Protein AF-A0A530A1D0-F1 (afdb_monomer)

Foldseek 3Di:
DDDDDDPPPDPVVVVVLVVVCVVVVHDSVVSVVVVCCCVVVVVPPDPDDPDPDD

Radius of gyration: 16.0 Å; Cα contacts (8 Å, |Δi|>4): 15; chains: 1; bounding box: 25×42×36 Å

Secondary structure (DSSP, 8-state):
-------S--HHHHHHHHHHHHHHTS-HHHHHHHHHHHHHHSTTS---------

Mean predicted aligned error: 8.7 Å

Structure (mmCIF, N/CA/C/O backbone):
data_AF-A0A530A1D0-F1
#
_entry.id   AF-A0A530A1D0-F1
#
loop_
_atom_site.group_PDB
_atom_site.id
_atom_site.type_symbol
_atom_site.label_atom_id
_atom_site.label_alt_id
_atom_site.label_comp_id
_atom_site.label_asym_id
_atom_site.label_entity_id
_atom_site.label_seq_id
_atom_site.pdbx_PDB_ins_code
_atom_site.Cartn_x
_atom_site.Cartn_y
_atom_site.Cartn_z
_atom_site.occupancy
_atom_site.B_iso_or_equiv
_atom_site.auth_seq_id
_atom_site.auth_comp_id
_atom_site.auth_asym_id
_atom_site.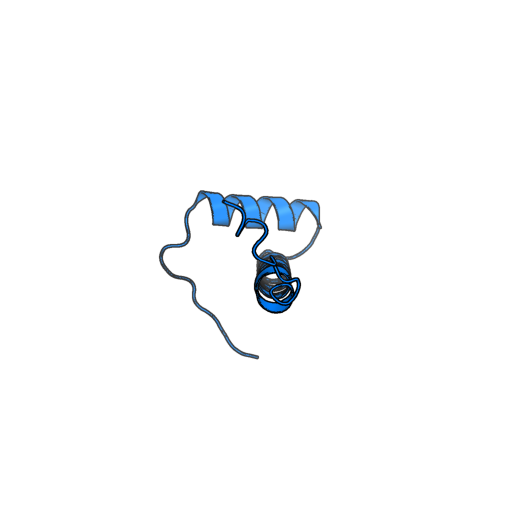auth_atom_id
_atom_site.pdbx_PDB_model_num
ATOM 1 N N . MET A 1 1 ? 10.687 -3.826 9.650 1.00 62.91 1 MET A N 1
ATOM 2 C CA . MET A 1 1 ? 10.134 -2.966 8.583 1.00 62.91 1 MET A CA 1
ATOM 3 C C . MET A 1 1 ? 11.183 -2.846 7.501 1.00 62.91 1 MET A C 1
ATOM 5 O O . MET A 1 1 ? 12.331 -2.588 7.833 1.00 62.91 1 MET A O 1
ATOM 9 N N . GLY A 1 2 ? 10.813 -3.102 6.252 1.00 81.94 2 GLY A N 1
ATOM 10 C CA . GLY A 1 2 ? 11.677 -2.887 5.097 1.00 81.94 2 GLY A CA 1
ATOM 11 C C . GLY A 1 2 ? 10.934 -2.016 4.096 1.00 81.94 2 GLY A C 1
ATOM 12 O O . GLY A 1 2 ? 9.7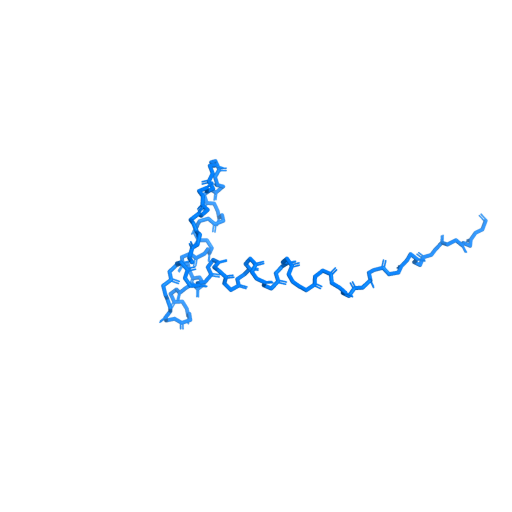21 -2.160 3.954 1.00 81.94 2 GLY A O 1
ATOM 13 N N . THR A 1 3 ? 11.646 -1.107 3.441 1.00 89.06 3 THR A N 1
ATOM 14 C CA . THR A 1 3 ? 11.075 -0.232 2.415 1.00 89.06 3 THR A CA 1
ATOM 15 C C . THR A 1 3 ? 11.381 -0.814 1.044 1.00 89.06 3 THR A C 1
ATOM 17 O O . THR A 1 3 ? 12.532 -1.135 0.754 1.00 89.06 3 THR A O 1
ATOM 20 N N . ILE A 1 4 ? 10.360 -0.933 0.196 1.00 89.88 4 ILE A N 1
ATOM 21 C CA . ILE A 1 4 ? 10.512 -1.326 -1.207 1.00 89.88 4 ILE A CA 1
ATOM 22 C C . ILE A 1 4 ? 10.149 -0.120 -2.070 1.00 89.88 4 ILE A C 1
ATOM 24 O O . ILE A 1 4 ? 9.058 0.432 -1.942 1.00 89.88 4 ILE A O 1
ATOM 28 N N . THR A 1 5 ? 11.052 0.271 -2.968 1.00 92.06 5 THR A N 1
ATOM 29 C CA . THR A 1 5 ? 10.807 1.338 -3.945 1.00 92.06 5 THR A CA 1
ATOM 30 C C . THR A 1 5 ? 10.589 0.719 -5.317 1.00 92.06 5 THR A C 1
ATOM 32 O O . THR A 1 5 ? 11.518 0.168 -5.905 1.00 92.06 5 THR A O 1
ATOM 35 N N . VAL A 1 6 ? 9.374 0.838 -5.851 1.00 89.56 6 VAL A N 1
ATOM 36 C CA . VAL A 1 6 ? 9.043 0.376 -7.205 1.00 89.56 6 VAL A CA 1
ATOM 37 C C . VAL A 1 6 ? 9.220 1.536 -8.182 1.00 89.56 6 VAL A C 1
ATOM 39 O O . VAL A 1 6 ? 8.523 2.546 -8.092 1.00 89.56 6 VAL A O 1
ATOM 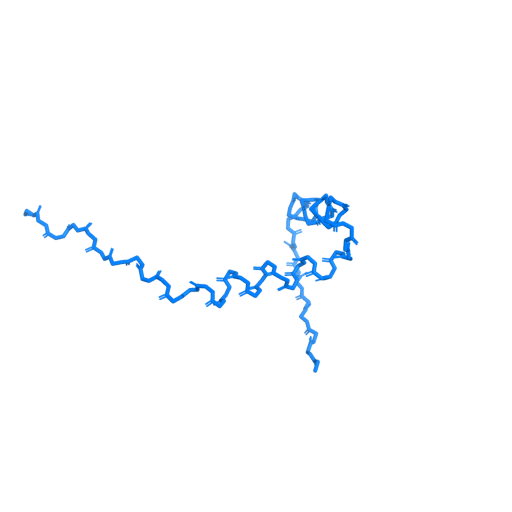42 N N . ARG A 1 7 ? 10.174 1.411 -9.108 1.00 93.75 7 ARG A N 1
ATOM 43 C CA . ARG A 1 7 ? 10.403 2.390 -10.182 1.00 93.75 7 ARG A CA 1
ATOM 44 C C . ARG A 1 7 ? 9.626 1.996 -11.432 1.00 93.75 7 ARG A C 1
ATOM 46 O O . ARG A 1 7 ? 9.443 0.812 -11.688 1.00 93.75 7 ARG A O 1
ATOM 53 N N . ASN A 1 8 ? 9.222 2.997 -12.215 1.00 93.31 8 ASN A N 1
ATOM 54 C CA . ASN A 1 8 ? 8.545 2.798 -13.499 1.00 93.31 8 ASN A CA 1
ATOM 55 C C . ASN A 1 8 ? 7.235 1.985 -13.396 1.00 93.31 8 ASN A C 1
ATOM 57 O O . ASN A 1 8 ? 6.906 1.206 -14.288 1.00 93.31 8 ASN A O 1
ATOM 61 N N . LEU A 1 9 ? 6.501 2.146 -12.287 1.00 92.88 9 LEU A N 1
ATOM 62 C CA . LEU A 1 9 ? 5.190 1.526 -12.102 1.00 92.88 9 LEU A CA 1
ATOM 63 C C . LEU A 1 9 ? 4.206 2.099 -13.126 1.00 92.88 9 LEU A C 1
ATOM 65 O O . LEU A 1 9 ? 4.026 3.314 -13.169 1.00 92.88 9 LEU A O 1
ATOM 69 N N . ALA A 1 10 ? 3.563 1.227 -13.902 1.00 95.69 10 ALA A N 1
ATOM 70 C CA . ALA A 1 10 ? 2.564 1.635 -14.883 1.00 95.69 10 ALA A CA 1
ATOM 71 C C . ALA A 1 10 ? 1.433 2.447 -14.228 1.00 95.69 10 ALA A C 1
ATOM 73 O O . ALA A 1 10 ? 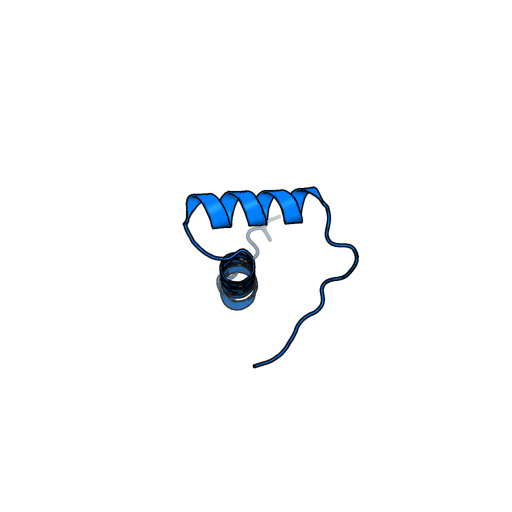0.923 2.075 -13.164 1.00 95.69 10 ALA A O 1
ATOM 74 N N . ASP A 1 11 ? 1.024 3.538 -14.878 1.00 94.62 11 ASP A N 1
ATOM 75 C CA . ASP A 1 11 ? 0.004 4.454 -14.361 1.00 94.62 11 ASP A CA 1
ATOM 76 C C . ASP A 1 11 ? -1.334 3.754 -14.098 1.00 94.62 11 ASP A C 1
ATOM 78 O O . ASP A 1 11 ? -1.953 3.987 -13.057 1.00 94.62 11 ASP A O 1
ATOM 82 N N . ASP A 1 12 ? -1.728 2.809 -14.956 1.00 96.19 12 ASP A N 1
ATOM 83 C CA . ASP A 1 12 ? -2.914 1.973 -14.752 1.00 96.19 12 ASP A CA 1
ATOM 84 C C . ASP A 1 12 ? -2.850 1.177 -13.446 1.00 96.19 12 ASP A C 1
ATOM 86 O O . ASP A 1 12 ? -3.828 1.108 -12.701 1.00 96.19 12 ASP A O 1
ATOM 90 N N . VAL A 1 13 ? -1.687 0.607 -13.111 1.00 94.88 13 VAL A N 1
ATOM 91 C CA . VAL A 1 13 ? -1.515 -0.159 -11.867 1.00 94.88 13 VAL A CA 1
ATOM 92 C C . VAL A 1 13 ? -1.650 0.763 -10.660 1.00 94.88 13 VAL A C 1
ATOM 94 O O . VAL A 1 13 ? -2.321 0.422 -9.684 1.00 94.88 13 VAL A O 1
ATOM 97 N N . LYS A 1 14 ? -1.065 1.961 -10.736 1.00 94.31 14 LYS A N 1
ATOM 98 C CA . LYS A 1 14 ? -1.177 2.979 -9.688 1.00 94.31 14 LYS A CA 1
ATOM 99 C C . LYS A 1 14 ? -2.629 3.425 -9.486 1.00 94.31 14 LYS A C 1
ATOM 101 O O . LYS A 1 14 ? -3.076 3.542 -8.344 1.00 94.31 14 LYS A O 1
ATOM 106 N N . GLN A 1 15 ? -3.363 3.648 -10.574 1.00 96.56 15 GLN A N 1
ATOM 107 C CA . GLN A 1 15 ? -4.768 4.051 -10.545 1.00 96.56 15 GLN A CA 1
ATOM 108 C C . GLN A 1 15 ? -5.648 2.943 -9.948 1.00 96.56 15 GLN A C 1
ATOM 110 O O . GLN A 1 15 ? -6.406 3.195 -9.012 1.00 96.56 15 GLN A O 1
ATOM 115 N N . ARG A 1 16 ? -5.462 1.694 -10.387 1.00 96.31 16 ARG A N 1
ATOM 116 C CA . ARG A 1 16 ? -6.184 0.532 -9.847 1.00 96.31 16 ARG A CA 1
ATOM 117 C C . ARG A 1 16 ? -5.915 0.309 -8.362 1.00 96.31 16 ARG A C 1
ATOM 119 O O . ARG A 1 16 ? -6.845 -0.005 -7.623 1.00 96.31 16 ARG A O 1
ATOM 126 N N . LEU A 1 17 ? -4.673 0.482 -7.906 1.00 95.75 17 LEU A N 1
ATOM 127 C CA . LEU A 1 17 ? -4.336 0.405 -6.481 1.00 95.75 17 LEU A CA 1
ATOM 128 C C . LEU A 1 17 ? -5.099 1.453 -5.667 1.00 95.75 17 LEU A C 1
ATOM 130 O O . LEU A 1 17 ? -5.654 1.131 -4.620 1.00 95.75 17 LEU A O 1
ATOM 134 N N . ARG A 1 18 ? -5.170 2.692 -6.165 1.00 95.88 18 ARG A N 1
ATOM 135 C CA . ARG A 1 18 ? -5.909 3.775 -5.507 1.00 95.88 18 ARG A CA 1
ATOM 136 C C . ARG A 1 18 ? -7.407 3.479 -5.431 1.00 95.88 18 ARG A C 1
ATOM 138 O O . ARG A 1 18 ? -7.993 3.624 -4.364 1.00 95.88 18 ARG A O 1
ATOM 145 N N . GLU A 1 19 ? -8.016 3.064 -6.537 1.00 97.56 19 GLU A N 1
ATOM 146 C CA . GLU A 1 19 ? -9.446 2.733 -6.599 1.00 97.56 19 GLU A CA 1
ATOM 147 C C . GLU A 1 19 ? -9.807 1.601 -5.640 1.00 97.56 19 GLU A C 1
ATOM 149 O O . GLU A 1 19 ? -10.772 1.707 -4.886 1.00 97.56 19 GLU A O 1
ATOM 154 N N . ARG A 1 20 ? -9.003 0.534 -5.625 1.00 96.94 20 ARG A N 1
ATOM 155 C CA . ARG A 1 20 ? -9.222 -0.613 -4.738 1.00 96.94 20 ARG A CA 1
ATOM 156 C C . ARG A 1 20 ? -9.048 -0.249 -3.268 1.00 96.94 20 ARG A C 1
ATOM 158 O O . ARG A 1 20 ? -9.865 -0.662 -2.449 1.00 96.94 20 ARG A O 1
ATOM 165 N N . ALA A 1 21 ? -8.031 0.546 -2.941 1.00 97.25 21 ALA A N 1
ATOM 166 C CA . ALA A 1 21 ? -7.820 1.039 -1.585 1.00 97.25 21 ALA A CA 1
ATOM 167 C C . ALA A 1 21 ? -9.012 1.884 -1.108 1.00 97.25 21 ALA A C 1
ATOM 169 O O . ALA A 1 21 ? -9.544 1.639 -0.026 1.00 97.25 21 ALA A O 1
ATOM 170 N N . ALA A 1 22 ? -9.498 2.802 -1.953 1.00 97.38 22 ALA A N 1
ATOM 171 C CA . ALA A 1 22 ? -10.672 3.623 -1.662 1.00 97.38 22 ALA A CA 1
ATOM 172 C C . ALA A 1 22 ? -11.942 2.776 -1.480 1.00 97.38 22 ALA A C 1
ATOM 174 O O . ALA A 1 22 ? -12.680 2.983 -0.521 1.00 97.38 22 ALA A O 1
ATOM 175 N N . ALA A 1 23 ? -12.165 1.782 -2.345 1.00 97.56 23 ALA A N 1
ATOM 176 C CA . ALA A 1 23 ? -13.305 0.872 -2.243 1.00 97.56 23 ALA A CA 1
ATOM 177 C C . ALA A 1 23 ? -13.288 0.032 -0.953 1.00 97.56 23 ALA A C 1
ATOM 179 O O . ALA A 1 23 ? -14.343 -0.289 -0.411 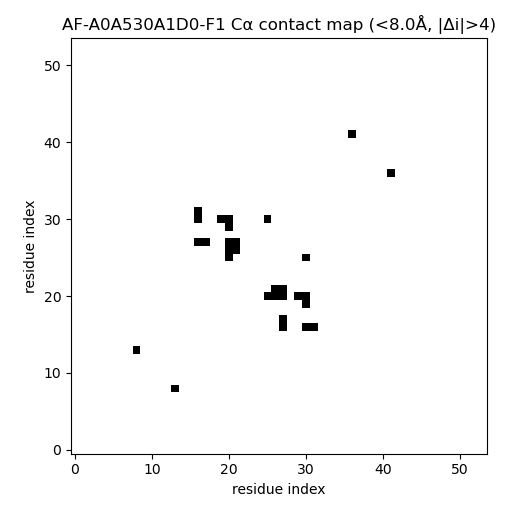1.00 97.56 23 ALA A O 1
ATOM 180 N N . ARG A 1 24 ? -12.098 -0.316 -0.448 1.00 96.25 24 ARG A N 1
ATOM 181 C CA . ARG A 1 24 ? -11.915 -1.059 0.810 1.00 96.25 24 ARG A CA 1
ATOM 182 C C . ARG A 1 24 ? -11.830 -0.161 2.050 1.00 96.25 24 ARG A C 1
ATOM 184 O O . ARG A 1 24 ? -11.831 -0.692 3.156 1.00 96.25 24 ARG A O 1
ATOM 191 N N . GLY A 1 25 ? -11.732 1.160 1.887 1.00 97.50 25 GLY A N 1
ATOM 192 C CA . GLY A 1 25 ? -11.536 2.102 2.993 1.00 97.50 25 GLY A CA 1
ATOM 193 C C . GLY A 1 25 ? -10.162 1.999 3.668 1.00 97.50 25 GLY A C 1
ATOM 194 O O . GLY A 1 25 ? -10.042 2.307 4.850 1.00 97.50 25 GLY A O 1
ATOM 195 N N . VAL A 1 26 ? -9.133 1.550 2.942 1.00 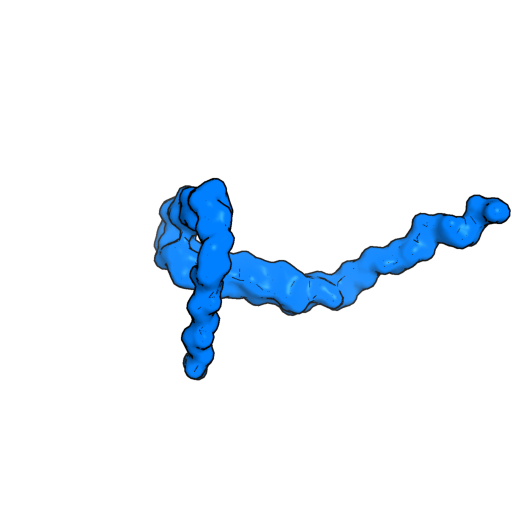97.38 26 VAL A N 1
ATOM 196 C CA . VAL A 1 26 ? -7.756 1.394 3.450 1.00 97.38 26 VAL A CA 1
ATOM 197 C C . VAL A 1 26 ? -6.788 2.343 2.745 1.00 97.38 26 VAL A C 1
ATOM 199 O O . VAL A 1 26 ? -7.123 2.982 1.745 1.00 97.38 26 VAL A O 1
ATOM 202 N N . SER A 1 27 ? -5.559 2.444 3.256 1.00 96.31 27 SER A N 1
ATOM 203 C CA . SER A 1 27 ? -4.506 3.205 2.586 1.00 96.31 27 SER A CA 1
ATOM 204 C C . SER A 1 27 ? -4.021 2.486 1.322 1.00 96.31 27 SER A C 1
ATOM 206 O O . SER A 1 27 ? -4.105 1.264 1.185 1.00 96.31 27 SER A O 1
ATOM 208 N N . MET A 1 28 ? -3.461 3.253 0.388 1.00 95.06 28 MET A N 1
ATOM 209 C CA . MET A 1 28 ? -2.855 2.691 -0.820 1.00 95.06 28 MET A CA 1
ATOM 210 C C . MET A 1 28 ? -1.659 1.777 -0.504 1.00 95.06 28 MET A C 1
ATOM 212 O O . MET A 1 28 ? -1.437 0.801 -1.217 1.00 95.06 28 MET A O 1
ATOM 216 N N . GLU A 1 29 ? -0.903 2.079 0.558 1.00 94.69 29 GLU A N 1
ATOM 217 C CA . GLU A 1 29 ? 0.202 1.236 1.034 1.00 94.69 29 GLU A CA 1
ATOM 218 C C . GLU A 1 29 ? -0.311 -0.122 1.522 1.00 94.69 29 GLU A C 1
ATOM 220 O O . GLU A 1 29 ? 0.225 -1.155 1.124 1.00 94.69 29 GLU A O 1
ATOM 225 N N . GLU A 1 30 ? -1.370 -0.124 2.335 1.00 95.75 30 GLU A N 1
ATOM 226 C CA . GLU A 1 30 ? -1.977 -1.348 2.860 1.00 95.75 30 GLU A CA 1
ATOM 227 C C . GLU A 1 30 ? -2.487 -2.233 1.715 1.00 95.75 30 GLU A C 1
ATOM 229 O O . GLU A 1 30 ? -2.175 -3.423 1.663 1.00 95.75 30 GLU A O 1
ATOM 234 N N . GLU A 1 31 ? -3.195 -1.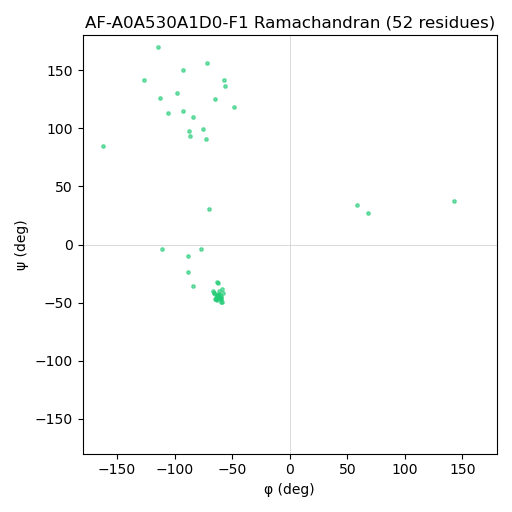648 0.740 1.00 96.31 31 GLU A N 1
ATOM 235 C CA . GLU A 1 31 ? -3.680 -2.388 -0.432 1.00 96.31 31 GLU A CA 1
ATOM 236 C C . GLU A 1 31 ? -2.525 -2.971 -1.256 1.00 96.31 31 GLU A C 1
ATOM 238 O O . GLU A 1 31 ? -2.576 -4.133 -1.667 1.00 96.31 31 GLU A O 1
ATOM 243 N N . ALA A 1 32 ? -1.456 -2.197 -1.472 1.00 94.06 32 ALA A N 1
ATOM 244 C CA . ALA A 1 32 ? -0.275 -2.674 -2.183 1.00 94.06 32 ALA A CA 1
ATOM 245 C C . ALA A 1 32 ? 0.410 -3.829 -1.438 1.00 94.06 32 ALA A C 1
ATOM 247 O O . ALA A 1 32 ? 0.777 -4.830 -2.056 1.00 94.06 32 ALA A O 1
ATOM 248 N N . ARG A 1 33 ? 0.545 -3.724 -0.112 1.00 93.31 33 ARG A N 1
ATOM 249 C CA . ARG A 1 33 ? 1.150 -4.759 0.731 1.00 93.31 33 ARG A CA 1
ATOM 250 C C . ARG A 1 33 ? 0.335 -6.049 0.718 1.00 93.31 33 ARG A C 1
ATOM 252 O O . ARG A 1 33 ? 0.912 -7.120 0.549 1.00 93.31 33 ARG A O 1
ATOM 259 N N . GLU A 1 34 ? -0.982 -5.947 0.855 1.00 94.38 34 GLU A N 1
ATOM 260 C CA . GLU A 1 34 ? -1.907 -7.081 0.794 1.00 94.38 34 GLU A CA 1
ATOM 261 C C . GLU A 1 34 ? -1.826 -7.804 -0.556 1.00 94.38 34 GLU A C 1
ATOM 263 O O . GLU A 1 34 ? -1.724 -9.030 -0.598 1.00 94.38 34 GLU A O 1
ATOM 268 N N . ILE A 1 35 ? -1.843 -7.062 -1.669 1.00 93.12 35 ILE A N 1
ATOM 269 C CA . ILE A 1 35 ? -1.747 -7.644 -3.015 1.00 93.12 35 ILE A CA 1
ATOM 270 C C . ILE A 1 35 ? -0.394 -8.325 -3.217 1.00 93.12 35 ILE A C 1
ATOM 272 O O . ILE A 1 35 ? -0.357 -9.460 -3.684 1.00 93.12 35 ILE A O 1
ATOM 276 N N . LEU A 1 36 ? 0.711 -7.665 -2.857 1.00 92.25 36 LEU A N 1
ATOM 277 C CA . LEU A 1 36 ? 2.048 -8.251 -2.972 1.00 92.25 36 LEU A CA 1
ATOM 278 C C . LEU A 1 36 ? 2.178 -9.510 -2.111 1.00 92.25 36 LEU A C 1
ATOM 280 O O . LEU A 1 36 ? 2.674 -10.524 -2.593 1.00 92.25 36 LEU A O 1
ATOM 284 N N . GLY A 1 37 ? 1.684 -9.472 -0.872 1.00 92.94 37 GLY A N 1
ATOM 285 C CA . GLY A 1 37 ? 1.664 -10.623 0.024 1.00 92.94 37 GLY A CA 1
ATOM 286 C C . GLY A 1 37 ? 0.879 -11.784 -0.573 1.00 92.94 37 GLY A C 1
ATOM 287 O O . GLY A 1 37 ? 1.407 -12.885 -0.671 1.00 92.94 37 GLY A O 1
ATOM 288 N N . ARG A 1 38 ? -0.342 -11.542 -1.059 1.00 91.25 38 ARG A N 1
ATOM 289 C CA . ARG A 1 38 ? -1.146 -12.580 -1.721 1.00 91.25 38 ARG A CA 1
ATOM 290 C C . ARG A 1 38 ? -0.436 -13.139 -2.947 1.00 91.25 38 ARG A C 1
ATOM 292 O O . ARG A 1 38 ? -0.304 -14.346 -3.043 1.00 91.25 38 ARG A O 1
ATOM 299 N N . SER A 1 39 ? 0.065 -12.304 -3.850 1.00 91.00 39 SER A N 1
ATOM 300 C CA . SER A 1 39 ? 0.693 -12.781 -5.088 1.00 91.00 39 SER A CA 1
ATOM 301 C C . SER A 1 39 ? 1.994 -13.552 -4.847 1.00 91.00 39 SER A C 1
ATOM 303 O O . SER A 1 39 ? 2.234 -14.557 -5.507 1.00 91.00 39 SER A O 1
ATOM 305 N N . VAL A 1 40 ? 2.831 -13.104 -3.908 1.00 91.31 40 VAL A N 1
ATOM 306 C CA . VAL A 1 40 ? 4.146 -13.715 -3.648 1.00 91.31 40 VAL A CA 1
ATOM 307 C C . VAL A 1 40 ? 4.038 -14.922 -2.714 1.00 91.31 40 VAL A C 1
ATOM 309 O O . VAL A 1 40 ? 4.757 -15.898 -2.900 1.00 91.31 40 VAL A O 1
ATOM 312 N N . LEU A 1 41 ? 3.133 -14.895 -1.730 1.00 87.38 41 LEU A N 1
ATOM 313 C CA . LEU A 1 41 ? 2.961 -15.988 -0.762 1.00 87.38 41 LEU A CA 1
ATOM 314 C C . LEU A 1 41 ? 1.970 -17.058 -1.243 1.00 87.38 41 LEU A C 1
ATOM 316 O O . LEU A 1 41 ? 2.066 -18.203 -0.813 1.00 87.38 41 LEU A O 1
ATOM 320 N N . SER A 1 42 ? 1.041 -16.726 -2.149 1.00 72.50 42 SER A N 1
ATOM 321 C CA . SER A 1 42 ? 0.121 -17.706 -2.751 1.00 72.50 42 SER A CA 1
ATOM 322 C C . SER A 1 42 ? 0.779 -18.560 -3.841 1.00 72.50 42 SER A C 1
ATOM 324 O O . SER A 1 42 ? 0.146 -19.497 -4.328 1.00 72.50 42 SER A O 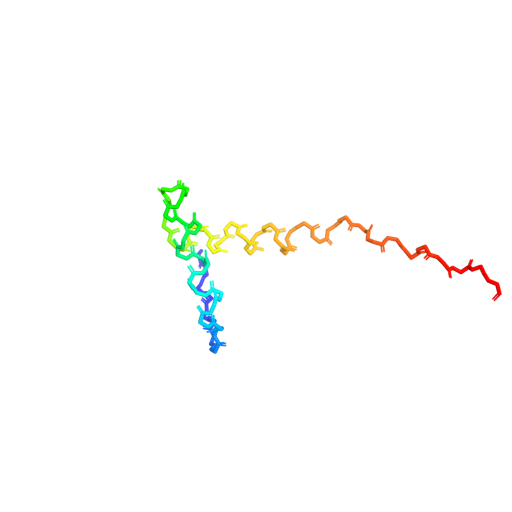1
ATOM 326 N N . ALA A 1 43 ? 2.043 -18.304 -4.197 1.00 58.50 43 ALA A N 1
ATOM 327 C CA . ALA A 1 43 ? 2.823 -19.071 -5.176 1.00 58.50 43 ALA A CA 1
ATOM 328 C C . ALA A 1 43 ? 3.224 -20.490 -4.693 1.00 58.50 43 ALA A C 1
ATOM 330 O O . ALA A 1 43 ? 4.263 -21.018 -5.080 1.00 58.50 43 ALA A O 1
ATOM 331 N N . GLY A 1 44 ? 2.400 -21.105 -3.841 1.00 55.41 44 GLY A N 1
ATOM 332 C CA . GLY A 1 44 ? 2.489 -22.502 -3.421 1.00 55.41 44 GLY A CA 1
ATOM 333 C C . GLY A 1 44 ? 1.356 -23.389 -3.947 1.00 55.41 44 GLY A C 1
ATOM 334 O O . GLY A 1 44 ? 1.398 -24.594 -3.712 1.00 55.41 44 GLY A O 1
ATOM 335 N N . VAL A 1 45 ? 0.356 -22.852 -4.663 1.00 54.34 45 VAL A N 1
ATOM 336 C CA . VAL A 1 45 ? -0.592 -23.710 -5.392 1.00 54.34 45 VAL A CA 1
ATOM 337 C C . VAL A 1 45 ? -0.020 -24.007 -6.775 1.00 54.34 45 VAL A C 1
ATOM 339 O O . VAL A 1 45 ? -0.052 -23.192 -7.693 1.00 54.34 45 VAL A O 1
ATOM 342 N N . ALA A 1 46 ? 0.605 -25.177 -6.860 1.00 57.62 46 ALA A N 1
ATOM 343 C CA . ALA A 1 46 ? 1.176 -25.746 -8.063 1.00 57.62 46 ALA A CA 1
ATOM 344 C C . ALA A 1 46 ? 0.186 -25.676 -9.234 1.00 57.62 46 ALA A C 1
ATOM 346 O O . ALA A 1 46 ? -0.858 -26.327 -9.217 1.00 57.62 46 ALA A O 1
ATOM 347 N N . THR A 1 47 ? 0.551 -24.963 -10.295 1.00 56.72 47 THR A N 1
ATOM 348 C CA . THR A 1 47 ? 0.119 -25.365 -11.632 1.00 56.72 47 THR A CA 1
ATOM 349 C C . THR A 1 47 ? 0.934 -26.605 -11.977 1.00 56.72 47 THR A C 1
ATOM 351 O O . THR A 1 47 ? 2.071 -26.503 -12.438 1.00 56.72 47 THR A O 1
ATOM 354 N N . ALA A 1 48 ? 0.395 -27.779 -11.647 1.00 58.69 48 ALA A N 1
ATOM 355 C CA . ALA A 1 48 ? 0.899 -29.035 -12.182 1.00 58.69 48 ALA A CA 1
ATOM 356 C C . ALA A 1 48 ? 0.836 -28.981 -13.724 1.00 58.69 48 ALA A C 1
ATOM 358 O O . ALA A 1 48 ? -0.116 -28.413 -14.267 1.00 58.69 48 ALA A O 1
ATOM 359 N N . PRO A 1 49 ? 1.834 -29.526 -14.438 1.00 61.38 49 PRO A N 1
ATOM 360 C CA . PRO A 1 49 ? 1.818 -29.572 -15.891 1.00 61.38 49 PRO A CA 1
ATOM 361 C C . PRO A 1 49 ? 0.841 -30.663 -16.341 1.00 61.38 49 PRO A C 1
ATOM 363 O O . PRO A 1 49 ? 1.169 -31.847 -16.329 1.00 61.38 49 PRO A O 1
ATOM 366 N N . GLU A 1 50 ? -0.372 -30.279 -16.728 1.00 58.59 50 GLU A N 1
ATOM 367 C CA . GLU A 1 50 ? -1.260 -31.179 -17.461 1.00 58.59 50 GLU A CA 1
ATOM 368 C C . GLU A 1 50 ? -0.907 -31.105 -18.949 1.00 58.59 50 GLU A C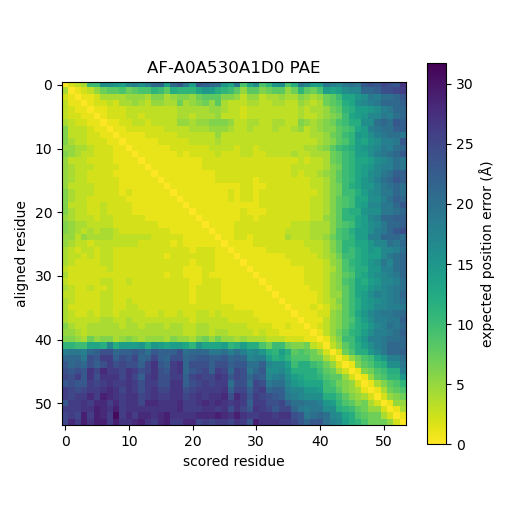 1
ATOM 370 O O . GLU A 1 50 ? -1.140 -30.084 -19.596 1.00 58.59 50 GLU A O 1
ATOM 375 N N . GLY A 1 51 ? -0.322 -32.185 -19.482 1.00 54.31 51 GLY A N 1
ATOM 376 C CA . GLY A 1 51 ? -0.265 -32.399 -20.928 1.00 54.31 51 GLY A CA 1
ATOM 377 C C . GLY A 1 51 ? 0.999 -33.027 -21.512 1.00 54.31 51 GLY A C 1
ATOM 378 O O . GLY A 1 51 ? 1.373 -32.644 -22.613 1.00 54.31 51 GLY A O 1
ATOM 379 N N . GLU A 1 52 ? 1.642 -33.996 -20.853 1.00 57.31 52 GLU A N 1
ATOM 380 C CA . GLU A 1 52 ? 2.418 -34.997 -21.602 1.00 57.31 52 GLU A CA 1
ATOM 381 C C . GLU A 1 52 ? 1.458 -36.124 -21.998 1.00 57.31 52 GLU A C 1
ATOM 383 O O . GLU A 1 52 ? 1.137 -37.006 -21.205 1.00 57.31 52 GLU A O 1
ATOM 388 N N . SER A 1 53 ? 0.892 -36.023 -23.199 1.00 56.44 53 SER A N 1
ATOM 389 C CA . SER A 1 53 ? 0.154 -37.095 -23.874 1.00 56.44 53 SER A CA 1
ATOM 390 C C . SER A 1 53 ? 0.053 -36.766 -25.362 1.00 56.44 53 SER A C 1
ATOM 392 O O . SER A 1 53 ? -0.933 -36.157 -25.773 1.00 56.44 53 SER A O 1
ATOM 394 N N . LEU A 1 54 ? 1.091 -37.116 -26.132 1.00 59.00 54 LEU A N 1
ATOM 395 C CA . LEU A 1 54 ? 1.041 -37.857 -27.410 1.00 59.00 54 LEU A CA 1
ATOM 396 C C . LEU A 1 54 ? 2.414 -37.897 -28.091 1.00 59.00 54 LEU A C 1
ATOM 398 O O . LEU A 1 54 ? 3.003 -36.816 -28.307 1.00 59.00 54 LEU A O 1
#

pLDDT: mean 84.88, std 15.81, range [54.31, 97.56]

Nearest PDB structures (foldseek):
  5x3t-assembly1_G  TM=7.005E-01  e=5.156E-01  Mycobacterium tuberculosis H37Rv
  6sbw-assembly1_A  TM=6.789E-01  e=4.295E+00  Myxococcus xanthus DK 1622
  6gts-assembly1_C-2  TM=6.221E-01  e=3.982E+00  Escherichia coli
  6sbx-assembly1_C  TM=5.788E-01  e=9.157E+00  Myxococcus xanthus
  2p81-assembly1_A  TM=4.126E-01  e=5.814E+00  Drosophila melanogaster

Sequence (54 aa):
MGTITVRNLADDVKQRLRERAAARGVSMEEEAREILGRSVLSAGVATAPEGESL

Solvent-accessible surface area (backbone atoms only — not comparable to full-atom values): 3607 Å² total; per-residue (Å²): 141,84,89,82,85,82,76,90,68,55,65,67,59,57,51,51,41,45,53,52,9,59,76,71,74,50,52,50,66,57,45,50,51,52,52,51,47,49,63,64,68,55,73,72,72,77,82,71,86,85,78,94,78,134